Protein AF-A0A396RP72-F1 (afdb_monomer)

Radius of gyration: 29.41 Å; Cα contacts (8 Å, |Δi|>4): 63; chains: 1; bounding box: 32×54×103 Å

Foldseek 3Di:
DDDDDDDDDDDPPPPPPPPDPPPPPPDQDDQVPLCDPVDVLNVVLVVQLVVLVVQLVVQCVVDPDPVSNVVSVVVSVVSNVVSVVVSQVVVVVSQWHDDPNGIDGNPD

Organism: NCBI:txid2305907

Mean predicted aligned error: 11.43 Å

Solvent-accessible surface area (backbone atoms only — not comparable to full-atom values): 6694 Å² total; per-residue (Å²): 137,84,81,88,79,90,81,80,85,80,82,81,79,78,78,76,79,77,75,68,85,88,75,74,80,84,64,68,77,62,76,75,44,64,85,27,85,87,27,62,60,40,47,48,39,55,47,52,54,49,48,43,52,51,46,36,54,52,44,54,72,67,38,89,50,70,65,48,39,49,48,37,56,50,49,39,54,48,54,52,48,51,44,51,50,52,42,31,49,61,36,42,79,61,46,26,46,60,55,96,95,41,74,41,56,67,93,113

Secondary structure (DSSP, 8-state):
-----------------------SSSSPPPGGGTTSTT-HHHHHHHHHHHHHHHHHHHHHHH--SHHHHHHHHHHHHHHHHHHHHHHHHHHHTTTEEEETTEEEETT-

pLDDT: mean 83.57, std 20.48, range [36.34, 98.81]

Nearest PDB structures (foldseek):
  5izs-assembly1_A  TM=9.384E-01  e=2.979E+00  synthetic construct
  5izs-assembly1_B  TM=9.294E-01  e=3.812E+00  synthetic construct
  5izs-assembly2_D  TM=9.467E-01  e=5.519E+00  synthetic construct
  4ogp-assembly2_B  TM=6.086E-01  e=2.979E+00  Saccharomyces cerevisiae S288C
  6kon-assembly1_D  TM=6.536E-01  e=3.169E+00  Mycobacterium tuberculosis H37Rv

Sequence (108 aa):
MSKTMTAAAALAAAIACSAGPALAHDAPPPRSWVYSEENSHYRDLMTDLSEARRELRNDLRGADDAADAENARREYRREVADAHDDFAQEMAEKGFIVRRGRAYLDGE

Structure (mmCIF, N/CA/C/O backbone):
data_AF-A0A396RP72-F1
#
_entry.id   AF-A0A396RP72-F1
#
loop_
_atom_site.group_PDB
_atom_site.id
_atom_site.type_symbol
_atom_site.label_atom_id
_atom_site.label_alt_id
_atom_site.label_comp_id
_atom_site.label_asym_id
_atom_site.label_entity_id
_atom_site.label_seq_id
_atom_site.pdbx_PDB_ins_code
_atom_site.Cartn_x
_atom_site.Cartn_y
_atom_site.Cartn_z
_atom_site.o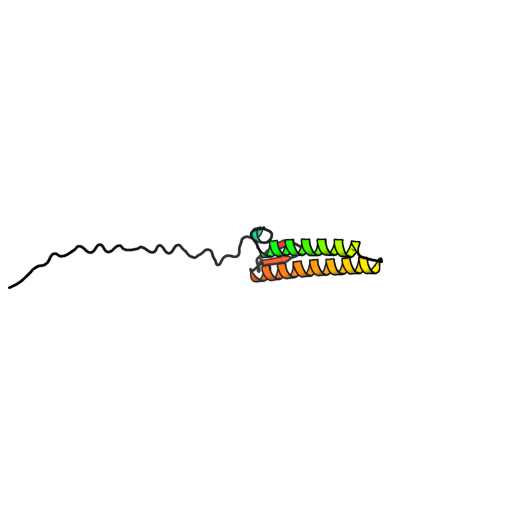ccupancy
_atom_site.B_iso_or_equiv
_atom_site.auth_seq_id
_atom_site.auth_comp_id
_atom_site.auth_asym_id
_atom_site.auth_atom_id
_atom_site.pdbx_PDB_model_num
ATOM 1 N N . MET A 1 1 ? -7.445 40.436 80.086 1.00 40.00 1 MET A N 1
ATOM 2 C CA . MET A 1 1 ? -7.646 39.354 79.093 1.00 40.00 1 MET A CA 1
ATOM 3 C C . MET A 1 1 ? -8.487 39.909 77.949 1.00 40.00 1 MET A C 1
ATOM 5 O O . MET A 1 1 ? -9.567 40.399 78.226 1.00 40.00 1 MET A O 1
ATOM 9 N N . SER A 1 2 ? -7.893 40.187 76.782 1.00 38.88 2 SER A N 1
ATOM 10 C CA . SER A 1 2 ? -7.730 39.306 75.589 1.00 38.88 2 SER A CA 1
ATOM 11 C C . SER A 1 2 ? -8.884 39.518 74.593 1.00 38.88 2 SER A C 1
ATOM 13 O O . SER A 1 2 ? -10.018 39.207 74.916 1.00 38.88 2 SER A O 1
ATOM 15 N N . LYS A 1 3 ? -8.680 40.311 73.527 1.00 38.16 3 LYS A N 1
ATOM 16 C CA . LYS A 1 3 ? -8.203 39.948 72.165 1.00 38.16 3 LYS A CA 1
ATOM 17 C C . LYS A 1 3 ? -9.261 39.219 71.315 1.00 38.16 3 LYS A C 1
ATOM 19 O O . LYS A 1 3 ? -9.546 38.062 71.570 1.00 38.16 3 LYS A O 1
ATOM 24 N N . THR A 1 4 ? -9.771 39.952 70.311 1.00 46.25 4 THR A N 1
ATOM 25 C CA . THR A 1 4 ? -10.019 39.564 68.901 1.00 46.25 4 THR A CA 1
ATOM 26 C C . THR A 1 4 ? -10.466 38.129 68.595 1.00 46.25 4 THR A C 1
ATOM 28 O O . THR A 1 4 ? -9.734 37.199 68.901 1.00 46.25 4 THR A O 1
ATOM 31 N N . MET A 1 5 ? -11.494 37.960 67.757 1.00 36.34 5 MET A N 1
ATOM 32 C CA . MET A 1 5 ? -11.282 37.608 66.340 1.00 36.34 5 MET A CA 1
ATOM 33 C C . MET A 1 5 ? -12.598 37.378 65.587 1.00 36.34 5 MET A C 1
ATOM 35 O O . MET A 1 5 ? -13.447 36.582 65.974 1.00 36.34 5 MET A O 1
ATOM 39 N N . THR A 1 6 ? -12.698 38.078 64.463 1.00 46.03 6 THR A N 1
ATOM 40 C CA . THR A 1 6 ? -13.492 37.770 63.276 1.00 46.03 6 THR A CA 1
ATOM 41 C C . THR A 1 6 ? -13.318 36.301 62.879 1.00 46.03 6 THR A C 1
ATOM 43 O O . THR A 1 6 ? -12.186 35.854 62.706 1.00 46.03 6 THR A O 1
ATOM 46 N N . ALA A 1 7 ? -14.409 35.561 62.681 1.00 41.50 7 ALA A N 1
ATOM 47 C CA . ALA A 1 7 ? -14.367 34.254 62.030 1.00 41.50 7 ALA A CA 1
ATOM 48 C C . ALA A 1 7 ? -14.923 34.395 60.608 1.00 41.50 7 ALA A C 1
ATOM 50 O O . ALA A 1 7 ? -16.107 34.661 60.407 1.00 41.50 7 ALA A O 1
ATOM 51 N N . ALA A 1 8 ? -14.022 34.277 59.634 1.00 42.78 8 ALA A N 1
ATOM 52 C CA . ALA A 1 8 ? -14.324 34.232 58.214 1.00 42.78 8 ALA A CA 1
ATOM 53 C C . ALA A 1 8 ? -15.113 32.957 57.877 1.00 42.78 8 ALA A C 1
ATOM 55 O O . ALA A 1 8 ? -14.733 31.858 58.281 1.00 42.78 8 ALA A O 1
ATOM 56 N N . ALA A 1 9 ? -16.195 33.102 57.113 1.00 43.31 9 ALA A N 1
ATOM 57 C CA . ALA A 1 9 ? -16.898 31.977 56.517 1.00 43.31 9 ALA A CA 1
ATOM 58 C C . ALA A 1 9 ? -16.042 31.405 55.374 1.00 43.31 9 ALA A C 1
ATOM 60 O O . ALA A 1 9 ? -15.844 32.058 54.350 1.00 43.31 9 ALA A O 1
ATOM 61 N N . ALA A 1 10 ? -15.512 30.197 55.559 1.00 46.75 10 ALA A N 1
ATOM 62 C CA . ALA A 1 10 ? -14.850 29.450 54.498 1.00 46.75 10 ALA A CA 1
ATOM 63 C C . ALA A 1 10 ? -15.914 28.864 53.557 1.00 46.75 10 ALA A C 1
ATOM 65 O O . ALA A 1 10 ? -16.644 27.944 53.924 1.00 46.75 10 ALA A O 1
ATOM 66 N N . LEU A 1 11 ? -16.009 29.403 52.342 1.00 45.47 11 LEU A N 1
ATOM 67 C CA . LEU A 1 11 ? -16.791 28.812 51.262 1.00 45.47 11 LEU A CA 1
ATOM 68 C C . LEU A 1 11 ? -15.991 27.633 50.688 1.00 45.47 11 LEU A C 1
ATOM 70 O O . LEU A 1 11 ? -15.082 27.820 49.881 1.00 45.47 11 LEU A O 1
ATOM 74 N N . ALA A 1 12 ? -16.297 26.415 51.130 1.00 51.34 12 ALA A N 1
ATOM 75 C CA . ALA A 1 12 ? -15.787 25.207 50.495 1.00 51.34 12 ALA A CA 1
ATOM 76 C C . ALA A 1 12 ? -16.517 25.013 49.156 1.00 51.34 12 ALA A C 1
ATOM 78 O O . ALA A 1 12 ? -17.651 24.538 49.114 1.00 51.34 12 ALA A O 1
ATOM 79 N N . ALA A 1 13 ? -15.880 25.415 48.056 1.00 54.84 13 ALA A N 1
ATOM 80 C CA . ALA A 1 13 ? -16.329 25.056 46.719 1.00 54.84 13 ALA A CA 1
ATOM 81 C C . ALA A 1 13 ? -16.046 23.563 46.498 1.00 54.84 13 ALA A C 1
ATOM 83 O O . ALA A 1 13 ? -14.911 23.160 46.247 1.00 54.84 13 ALA A O 1
ATOM 84 N N . ALA A 1 14 ? -17.081 22.734 46.623 1.00 54.66 14 ALA A N 1
ATOM 85 C CA . ALA A 1 14 ? -17.039 21.357 46.160 1.00 54.66 14 ALA A CA 1
ATOM 86 C C . ALA A 1 14 ? -16.933 21.373 44.628 1.00 54.66 14 ALA A C 1
ATOM 88 O O . ALA A 1 14 ? -17.927 21.556 43.926 1.00 54.66 14 ALA A O 1
ATOM 89 N N . ILE A 1 15 ? -15.718 21.214 44.103 1.00 58.94 15 ILE A N 1
ATOM 90 C CA . ILE A 1 15 ? -15.514 20.880 42.694 1.00 58.94 15 ILE A CA 1
ATOM 91 C C . ILE A 1 15 ? -15.998 19.441 42.539 1.00 58.94 15 ILE A C 1
ATOM 93 O O . ILE A 1 15 ? -15.289 18.486 42.855 1.00 58.94 15 ILE A O 1
ATOM 97 N N . ALA A 1 16 ? -17.242 19.284 42.099 1.00 54.66 16 ALA A N 1
ATOM 98 C CA . ALA A 1 16 ? -17.710 18.020 41.572 1.00 54.66 16 ALA A CA 1
ATOM 99 C C . ALA A 1 16 ? -16.935 17.761 40.275 1.00 54.66 16 ALA A C 1
ATOM 101 O O . ALA A 1 16 ? -17.274 18.292 39.219 1.00 54.66 16 ALA A O 1
ATOM 102 N N . CYS A 1 17 ? -15.865 16.968 40.355 1.00 54.16 17 CYS A N 1
ATOM 103 C CA . CYS A 1 17 ? -15.308 16.312 39.183 1.00 54.16 17 CYS A CA 1
ATOM 104 C C . CYS A 1 17 ? -16.393 15.385 38.630 1.00 54.16 17 CYS A C 1
ATOM 106 O O . CYS A 1 17 ? -16.527 14.245 39.070 1.00 54.16 17 CYS A O 1
ATOM 108 N N . SER A 1 18 ? -17.185 15.860 37.671 1.00 56.59 18 SER A N 1
ATOM 109 C CA . SER A 1 18 ? -17.925 14.965 36.792 1.00 56.59 18 SER A CA 1
ATOM 110 C C . SER A 1 18 ? -16.900 14.277 35.895 1.00 56.59 18 SER A C 1
ATOM 112 O O . SER A 1 18 ? -16.596 14.749 34.801 1.00 56.59 18 SER A O 1
ATOM 114 N N . ALA A 1 19 ? -16.325 13.181 36.390 1.00 59.62 19 ALA A N 1
ATOM 115 C CA . ALA A 1 19 ? -15.725 12.172 35.539 1.00 59.62 19 ALA A CA 1
ATOM 116 C C . ALA A 1 19 ? -16.848 11.659 34.628 1.00 59.62 19 ALA A C 1
ATOM 118 O O . ALA A 1 19 ? -17.696 10.871 35.048 1.00 59.62 19 ALA A O 1
ATOM 119 N N . GLY A 1 20 ? -16.917 12.194 33.408 1.00 57.28 20 GLY A N 1
ATOM 120 C CA . GLY A 1 20 ? -17.756 11.617 32.367 1.00 57.28 20 GLY A CA 1
ATOM 121 C C . GLY A 1 20 ? -17.360 10.151 32.168 1.00 57.28 20 GLY A C 1
ATOM 122 O O . GLY A 1 20 ? -16.190 9.811 32.373 1.00 57.28 20 GLY A O 1
ATOM 123 N N . PRO A 1 21 ? -18.300 9.261 31.816 1.00 51.34 21 PRO A N 1
ATOM 124 C CA . PRO A 1 21 ? -17.977 7.857 31.627 1.00 51.34 21 PRO A CA 1
ATOM 125 C C . PRO A 1 21 ? -16.935 7.715 30.511 1.00 51.34 21 PRO A C 1
ATOM 127 O O . PRO A 1 21 ? -17.218 7.962 29.342 1.00 51.34 21 PRO A O 1
ATOM 130 N N . ALA A 1 22 ? -15.730 7.285 30.881 1.00 53.56 22 ALA A N 1
ATOM 131 C CA . ALA A 1 22 ? -14.670 6.865 29.970 1.00 53.56 22 ALA A CA 1
ATOM 132 C C . ALA A 1 22 ? -14.983 5.471 29.383 1.00 53.56 22 ALA A C 1
ATOM 134 O O . ALA A 1 22 ? -14.182 4.553 29.496 1.00 53.56 22 ALA A O 1
ATOM 135 N N . LEU A 1 23 ? -16.182 5.287 28.817 1.00 52.22 23 LEU A N 1
ATOM 136 C CA . LEU A 1 23 ? -16.704 3.981 28.377 1.00 52.22 23 LEU A CA 1
ATOM 137 C C . LEU A 1 23 ? -16.783 3.814 26.851 1.00 52.22 23 LEU A C 1
ATOM 139 O O . LEU A 1 23 ? -17.436 2.894 26.373 1.00 52.22 23 LEU A O 1
ATOM 143 N N . ALA A 1 24 ? -16.131 4.676 26.070 1.00 50.81 24 ALA A N 1
ATOM 144 C CA . ALA A 1 24 ? -16.191 4.600 24.606 1.00 50.81 24 ALA A CA 1
ATOM 145 C C . ALA A 1 24 ? -14.933 4.010 23.939 1.00 50.81 24 ALA A C 1
ATOM 147 O O . ALA A 1 24 ? -14.920 3.894 22.719 1.00 50.81 24 ALA A O 1
ATOM 148 N N . HIS A 1 25 ? -13.887 3.646 24.692 1.00 54.00 25 HIS A N 1
ATOM 149 C CA . HIS A 1 25 ? -12.607 3.234 24.095 1.00 54.00 25 HIS A CA 1
ATOM 150 C C . HIS A 1 25 ? -12.440 1.725 23.845 1.00 54.00 25 HIS A C 1
ATOM 152 O O . HIS A 1 25 ? -11.515 1.362 23.126 1.00 54.00 25 HIS A O 1
ATOM 158 N N . ASP A 1 26 ? -13.323 0.871 24.374 1.00 63.25 26 ASP A N 1
ATOM 159 C CA . ASP A 1 26 ? -13.167 -0.594 24.285 1.00 63.25 26 ASP A CA 1
ATOM 160 C C . ASP A 1 26 ? -13.937 -1.242 23.124 1.00 63.25 26 ASP A C 1
ATOM 162 O O . ASP A 1 26 ? -13.709 -2.407 22.801 1.00 63.25 26 ASP A O 1
ATOM 166 N N . ALA A 1 27 ? -14.863 -0.518 22.487 1.00 69.12 27 ALA A N 1
ATOM 167 C CA . ALA A 1 27 ? -15.586 -1.052 21.340 1.00 69.12 27 ALA A CA 1
ATOM 168 C C . ALA A 1 27 ? 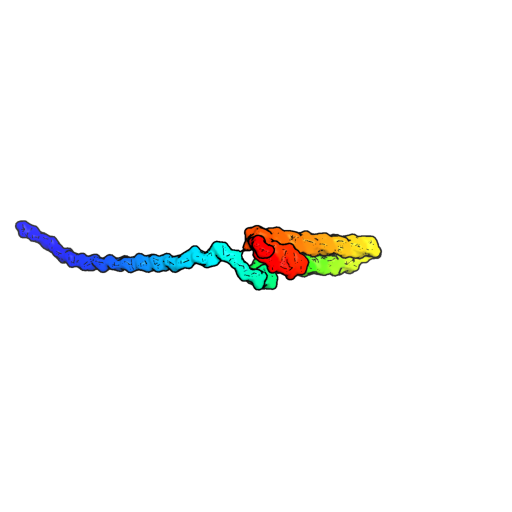-14.755 -0.851 20.061 1.00 69.12 27 ALA A C 1
ATOM 170 O O . ALA A 1 27 ? -14.330 0.280 19.800 1.00 69.12 27 ALA A O 1
ATOM 171 N N . PRO A 1 28 ? -14.544 -1.898 19.238 1.00 76.00 28 PRO A N 1
ATOM 172 C CA . PRO A 1 28 ? -13.934 -1.715 17.930 1.00 76.00 28 PRO A CA 1
ATOM 173 C C . PRO A 1 28 ? -14.769 -0.723 17.101 1.00 76.00 28 PRO A C 1
ATOM 175 O O . PRO A 1 28 ? -15.995 -0.656 17.261 1.00 76.00 28 PRO A O 1
ATOM 178 N N . PRO A 1 29 ? -14.130 0.072 16.223 1.00 86.69 29 PRO A N 1
ATOM 179 C CA . PRO A 1 29 ? -14.840 1.031 15.383 1.00 86.69 29 PRO A CA 1
ATOM 180 C C . PRO A 1 29 ? -15.894 0.332 14.501 1.00 86.69 29 PRO A C 1
ATOM 182 O O . PRO A 1 29 ? -15.865 -0.885 14.311 1.00 86.69 29 PRO A O 1
ATOM 185 N N . PRO A 1 30 ? -16.866 1.061 13.929 1.00 90.19 30 PRO A N 1
ATOM 186 C CA . PRO A 1 30 ? -17.837 0.443 13.030 1.00 90.19 30 PRO A CA 1
ATOM 187 C C . PRO A 1 30 ? -17.144 -0.108 11.774 1.00 90.19 30 PRO A C 1
ATOM 189 O O . PRO A 1 30 ? -16.199 0.487 11.269 1.00 90.19 30 PRO A O 1
ATOM 192 N N . ARG A 1 31 ? -17.660 -1.194 11.181 1.00 90.75 31 ARG A N 1
ATOM 193 C CA . ARG A 1 31 ? -17.095 -1.796 9.947 1.00 90.75 31 ARG A CA 1
ATOM 194 C C . ARG A 1 31 ? -16.952 -0.807 8.781 1.00 90.75 31 ARG A C 1
ATOM 196 O O . ARG A 1 31 ? -16.078 -0.982 7.938 1.00 90.75 31 ARG A O 1
ATOM 203 N N . SER A 1 32 ? -17.790 0.232 8.730 1.00 91.94 32 SER A N 1
ATOM 204 C CA . SER A 1 32 ? -17.709 1.307 7.732 1.00 91.94 32 SER A CA 1
ATOM 205 C C . SER A 1 32 ? -16.439 2.156 7.841 1.00 91.94 32 SER A C 1
ATOM 207 O O . SER A 1 32 ? -16.066 2.791 6.862 1.00 91.94 32 SER A O 1
ATOM 209 N N . TRP A 1 33 ? -15.778 2.165 9.001 1.00 95.06 33 TRP A N 1
ATOM 210 C CA . TRP A 1 33 ? -14.525 2.885 9.230 1.00 95.06 33 TRP A CA 1
ATOM 211 C C . TRP A 1 33 ? -13.331 2.232 8.522 1.00 95.06 33 TRP A C 1
ATOM 213 O O . TRP A 1 33 ? -12.407 2.926 8.121 1.00 95.06 33 TRP A O 1
ATOM 223 N N . VAL A 1 34 ? -13.358 0.910 8.303 1.00 95.94 34 VAL A N 1
ATOM 224 C CA . VAL A 1 34 ? -12.204 0.171 7.758 1.00 95.94 34 VAL A CA 1
AT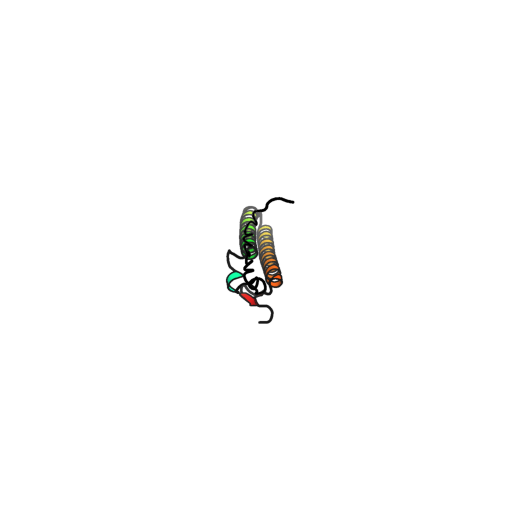OM 225 C C . VAL A 1 34 ? -11.734 0.740 6.416 1.00 95.94 34 VAL A C 1
ATOM 227 O O . VAL A 1 34 ? -10.537 0.915 6.228 1.00 95.94 34 VAL A O 1
A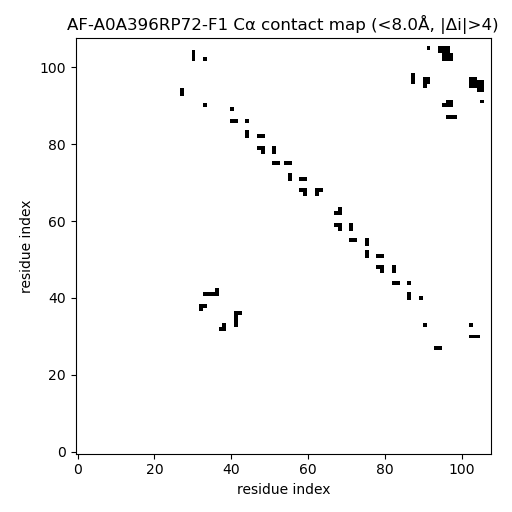TOM 230 N N . TYR A 1 35 ? -12.661 1.088 5.522 1.00 95.88 35 TYR A N 1
ATOM 231 C CA . TYR A 1 35 ? -12.365 1.665 4.203 1.00 95.88 35 TYR A CA 1
ATOM 232 C C . TYR A 1 35 ? -12.753 3.151 4.116 1.00 95.88 35 TYR A C 1
ATOM 234 O O . TYR A 1 35 ? -13.273 3.598 3.091 1.00 95.88 35 TYR A O 1
ATOM 242 N N . SER A 1 36 ? -12.578 3.908 5.204 1.00 96.75 36 SER A N 1
ATOM 243 C CA . SER A 1 36 ? -12.840 5.351 5.238 1.00 96.75 36 SER A CA 1
ATOM 244 C C . SER A 1 36 ? -11.551 6.162 5.383 1.00 96.75 36 SER A C 1
ATOM 246 O O . SER A 1 36 ? -10.554 5.691 5.923 1.00 96.75 36 SER A O 1
ATOM 248 N N . GLU A 1 37 ? -11.587 7.424 4.950 1.00 96.50 37 GLU A N 1
ATOM 249 C CA . GLU A 1 37 ? -10.470 8.379 5.083 1.00 96.50 37 GLU A CA 1
ATOM 250 C C . GLU A 1 37 ? -10.083 8.672 6.549 1.00 96.50 37 GLU A C 1
ATOM 252 O O . GLU A 1 37 ? -8.994 9.173 6.836 1.00 96.50 37 GLU A O 1
ATOM 257 N N . GLU A 1 38 ? -10.961 8.356 7.504 1.00 96.50 38 GLU A N 1
ATOM 258 C CA . GLU A 1 38 ? -10.690 8.499 8.939 1.00 96.50 38 GLU A CA 1
ATOM 259 C C . GLU A 1 38 ? -9.740 7.408 9.456 1.00 96.50 38 GLU A C 1
ATOM 261 O O . GLU A 1 38 ? -9.075 7.603 10.475 1.00 96.50 38 GLU A O 1
ATOM 266 N N . ASN A 1 39 ? -9.645 6.271 8.762 1.00 96.88 39 ASN A N 1
ATOM 267 C CA . ASN A 1 39 ? -8.669 5.230 9.045 1.00 96.88 39 ASN A CA 1
ATOM 268 C C . ASN A 1 39 ? -7.333 5.581 8.374 1.00 96.88 39 ASN A C 1
ATOM 270 O O . ASN A 1 39 ? -7.204 5.511 7.153 1.00 96.88 39 ASN A O 1
ATOM 274 N N . SER A 1 40 ? -6.319 5.946 9.164 1.00 97.94 40 SER A N 1
ATOM 275 C CA . SER A 1 40 ? -4.988 6.274 8.630 1.00 97.94 40 SER A CA 1
ATOM 276 C C . SER A 1 40 ? -4.390 5.138 7.808 1.00 97.94 40 SER A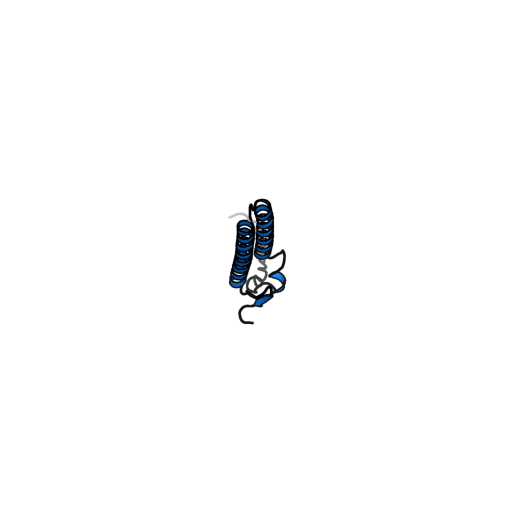 C 1
ATOM 278 O O . SER A 1 40 ? -3.892 5.404 6.727 1.00 97.94 40 SER A O 1
ATOM 280 N N . HIS A 1 41 ? -4.553 3.885 8.235 1.00 97.88 41 HIS A N 1
ATOM 281 C CA . HIS A 1 41 ? -4.017 2.730 7.510 1.00 97.88 41 HIS A CA 1
ATOM 282 C C . HIS A 1 41 ? -4.684 2.540 6.140 1.00 97.88 41 HIS A C 1
ATOM 284 O O . HIS A 1 41 ? -4.062 2.055 5.202 1.00 97.88 41 HIS A O 1
ATOM 290 N N . TYR A 1 42 ? -5.951 2.948 5.994 1.00 98.19 42 TYR A N 1
ATOM 291 C CA . TYR A 1 42 ? -6.602 2.961 4.684 1.00 98.19 42 TYR A CA 1
A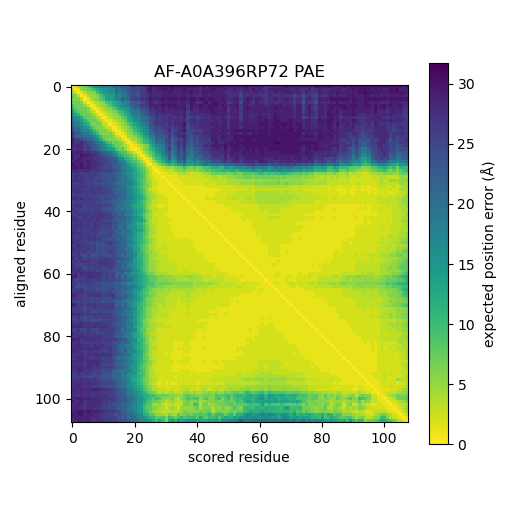TOM 292 C C . TYR A 1 42 ? -6.046 4.077 3.793 1.00 98.19 42 TYR A C 1
ATOM 294 O O . TYR A 1 42 ? -5.848 3.866 2.599 1.00 98.19 42 TYR A O 1
ATOM 302 N N . ARG A 1 43 ? -5.743 5.251 4.361 1.00 98.25 43 ARG A N 1
ATOM 303 C CA . ARG A 1 43 ? -5.055 6.323 3.623 1.00 98.25 43 ARG A CA 1
ATOM 304 C C . ARG A 1 43 ? -3.648 5.912 3.191 1.00 98.25 43 ARG A C 1
ATOM 306 O O . ARG A 1 43 ? -3.251 6.248 2.076 1.00 98.25 43 ARG A O 1
ATOM 313 N N . ASP A 1 44 ? -2.940 5.169 4.033 1.00 98.44 44 ASP A N 1
ATOM 314 C CA . ASP A 1 44 ? -1.618 4.622 3.722 1.00 98.44 44 ASP A CA 1
ATOM 315 C C . ASP A 1 44 ? -1.729 3.618 2.563 1.00 98.44 44 ASP A C 1
ATOM 317 O O . ASP A 1 44 ? -1.130 3.850 1.517 1.00 98.44 44 ASP A O 1
ATOM 321 N N . LEU A 1 45 ? -2.656 2.647 2.635 1.00 97.81 45 LEU A N 1
ATOM 322 C CA . LEU A 1 45 ? -2.966 1.743 1.515 1.00 97.81 45 LEU A CA 1
ATOM 323 C C . LEU A 1 45 ? -3.239 2.505 0.206 1.00 97.81 45 LEU A C 1
ATOM 325 O O . LEU A 1 45 ? -2.730 2.151 -0.857 1.00 97.81 45 LEU A O 1
ATOM 329 N N . MET A 1 46 ? -4.064 3.554 0.248 1.00 98.44 46 MET A N 1
ATOM 330 C CA . MET A 1 46 ? -4.374 4.347 -0.947 1.00 98.44 46 MET A CA 1
ATOM 331 C C . MET A 1 46 ? -3.153 5.101 -1.489 1.00 98.44 46 MET A C 1
ATOM 333 O O . MET A 1 46 ? -3.041 5.285 -2.708 1.00 98.44 46 MET A O 1
ATOM 337 N N . THR A 1 47 ? -2.248 5.520 -0.605 1.00 98.62 47 THR A N 1
ATOM 338 C CA . THR A 1 47 ? -0.977 6.154 -0.964 1.00 98.62 47 THR A CA 1
ATOM 339 C C . THR A 1 47 ? -0.070 5.143 -1.654 1.00 98.62 47 THR A C 1
ATOM 341 O O . THR A 1 47 ? 0.320 5.386 -2.797 1.00 98.62 47 THR A O 1
ATOM 344 N N . ASP A 1 48 ? 0.140 3.974 -1.057 1.00 98.50 48 ASP A N 1
ATOM 345 C CA . ASP A 1 48 ? 1.005 2.918 -1.592 1.00 98.50 48 ASP A CA 1
ATOM 346 C C . ASP A 1 48 ? 0.519 2.432 -2.964 1.00 98.50 48 ASP A C 1
ATOM 348 O O . ASP A 1 48 ? 1.284 2.346 -3.926 1.00 98.50 48 ASP A O 1
ATOM 352 N N . LEU A 1 49 ? -0.794 2.228 -3.129 1.00 98.56 49 LEU A N 1
ATOM 353 C CA . LEU A 1 49 ? -1.382 1.864 -4.424 1.00 98.56 49 LEU A CA 1
ATOM 354 C C . LEU A 1 49 ? -1.182 2.949 -5.495 1.00 98.56 49 LEU A C 1
ATOM 356 O O . LEU A 1 49 ? -1.064 2.645 -6.692 1.00 98.56 49 LEU A O 1
ATOM 360 N N . SER A 1 50 ? -1.189 4.221 -5.092 1.00 98.50 50 SER A N 1
ATOM 361 C CA . SER A 1 50 ? -0.920 5.349 -5.983 1.00 98.50 50 SER A CA 1
ATOM 362 C C . SER A 1 50 ? 0.563 5.419 -6.362 1.00 98.50 50 SER A C 1
ATOM 364 O O . SER A 1 50 ? 0.878 5.663 -7.534 1.00 98.50 50 SER A O 1
ATOM 366 N N . GLU A 1 51 ? 1.469 5.169 -5.416 1.00 98.69 51 GLU A N 1
ATOM 367 C CA . GLU A 1 51 ? 2.915 5.141 -5.643 1.00 98.69 51 GLU A CA 1
ATOM 368 C C . GLU A 1 51 ? 3.330 3.971 -6.536 1.00 98.69 51 GLU A C 1
ATOM 370 O O . GLU A 1 51 ? 3.910 4.221 -7.595 1.00 98.69 51 GLU A O 1
ATOM 375 N N . ALA A 1 52 ? 2.885 2.748 -6.241 1.00 98.62 52 ALA A N 1
ATOM 376 C CA . ALA A 1 52 ? 3.124 1.570 -7.078 1.00 98.62 52 ALA A CA 1
ATOM 377 C C . ALA A 1 52 ? 2.638 1.795 -8.524 1.00 98.62 52 ALA A C 1
ATOM 379 O O . ALA A 1 52 ? 3.302 1.469 -9.511 1.00 98.62 52 ALA A O 1
ATOM 380 N N . ARG A 1 53 ? 1.477 2.448 -8.706 1.00 98.81 53 ARG A N 1
ATOM 381 C CA . ARG A 1 53 ? 0.974 2.805 -10.047 1.00 98.81 53 ARG A CA 1
ATOM 382 C C . ARG A 1 53 ? 1.850 3.851 -10.738 1.00 98.81 53 ARG A C 1
ATOM 384 O O . ARG A 1 53 ? 2.006 3.823 -11.964 1.00 98.81 53 ARG A O 1
ATOM 391 N N . ARG A 1 54 ? 2.349 4.831 -9.985 1.00 98.69 54 ARG A N 1
ATOM 392 C CA . ARG A 1 54 ? 3.243 5.877 -10.494 1.00 98.69 54 ARG A CA 1
ATOM 393 C C . ARG A 1 54 ? 4.562 5.266 -10.961 1.00 98.69 54 ARG A C 1
ATOM 395 O O . ARG A 1 54 ? 5.038 5.655 -12.027 1.00 98.69 54 ARG A O 1
ATOM 402 N N . GLU A 1 55 ? 5.103 4.331 -10.193 1.00 98.69 55 GLU A N 1
ATOM 403 C CA . GLU A 1 55 ? 6.359 3.631 -10.459 1.00 98.69 55 GLU A CA 1
ATOM 404 C C . GLU A 1 55 ? 6.228 2.704 -11.655 1.00 98.69 55 GLU A C 1
ATOM 406 O O . GLU A 1 55 ? 6.940 2.916 -12.633 1.00 98.69 55 GLU A O 1
ATOM 411 N N . LEU A 1 56 ? 5.181 1.874 -11.710 1.00 98.69 56 LEU A N 1
ATOM 412 C CA . LEU A 1 56 ? 4.871 1.077 -12.899 1.00 98.69 56 LEU A CA 1
ATOM 413 C C . LEU A 1 56 ? 4.848 1.925 -14.179 1.00 98.69 56 LEU A C 1
ATOM 415 O O . LEU A 1 56 ? 5.376 1.527 -15.214 1.00 98.69 56 LEU A O 1
ATOM 419 N N . ARG A 1 57 ? 4.216 3.105 -14.145 1.00 98.69 57 ARG A N 1
ATOM 420 C CA . ARG A 1 57 ? 4.172 3.994 -15.316 1.00 98.69 57 ARG A CA 1
ATOM 421 C C . ARG A 1 57 ? 5.564 4.501 -15.698 1.00 98.69 57 ARG A C 1
ATOM 423 O O . ARG A 1 57 ? 5.840 4.652 -16.888 1.00 98.69 57 ARG A O 1
ATOM 430 N N . ASN A 1 58 ? 6.398 4.830 -14.716 1.00 98.50 58 ASN A N 1
ATOM 431 C CA . ASN A 1 58 ? 7.756 5.299 -14.961 1.00 98.50 58 ASN A CA 1
ATOM 432 C C . ASN A 1 58 ? 8.627 4.175 -15.533 1.00 98.50 58 ASN A C 1
ATOM 434 O O . ASN A 1 58 ? 9.296 4.411 -16.538 1.00 98.50 58 ASN A O 1
ATOM 438 N N . ASP A 1 59 ? 8.538 2.975 -14.969 1.00 98.56 59 ASP A N 1
ATOM 439 C CA . ASP A 1 59 ? 9.304 1.804 -15.393 1.00 98.56 59 ASP A CA 1
ATOM 440 C C . ASP A 1 59 ? 8.894 1.348 -16.789 1.00 98.56 59 ASP A C 1
ATOM 442 O O . ASP A 1 59 ? 9.740 1.150 -17.652 1.00 98.56 59 ASP A O 1
ATOM 446 N N . LEU A 1 60 ? 7.591 1.300 -17.082 1.00 98.69 60 LEU A N 1
ATOM 447 C CA . LEU A 1 60 ? 7.103 0.977 -18.426 1.00 98.69 60 LEU A CA 1
ATOM 448 C C . LEU A 1 60 ? 7.521 2.005 -19.481 1.00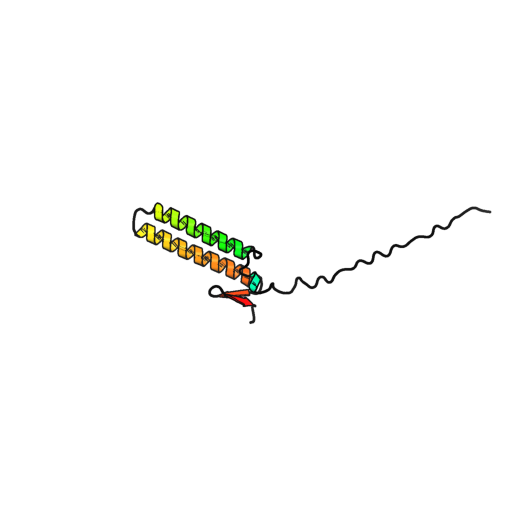 98.69 60 LEU A C 1
ATOM 450 O O . LEU A 1 60 ? 7.631 1.660 -20.653 1.00 98.69 60 LEU A O 1
ATOM 454 N N . ARG A 1 61 ? 7.726 3.270 -19.096 1.00 98.44 61 ARG A N 1
ATOM 455 C CA . ARG A 1 61 ? 8.251 4.297 -20.006 1.00 98.44 61 ARG A CA 1
ATOM 456 C C . ARG A 1 61 ? 9.754 4.124 -20.253 1.00 98.44 61 ARG A C 1
ATOM 458 O O . ARG A 1 61 ? 10.227 4.566 -21.294 1.00 98.44 61 ARG A O 1
ATOM 465 N N . GLY A 1 62 ? 10.479 3.558 -19.289 1.00 97.88 62 GLY A N 1
ATOM 466 C CA . GLY A 1 62 ? 11.917 3.301 -19.364 1.00 97.88 62 GLY A CA 1
ATOM 467 C C . GLY A 1 62 ? 12.295 1.891 -19.825 1.00 97.88 62 GLY A C 1
ATOM 468 O O . GLY A 1 62 ? 13.481 1.628 -19.944 1.00 97.88 62 GLY A O 1
ATOM 469 N N . ALA A 1 63 ? 11.326 1.001 -20.053 1.00 98.12 63 ALA A N 1
ATOM 470 C CA . ALA A 1 63 ? 11.571 -0.377 -20.466 1.00 98.12 63 ALA A CA 1
ATOM 471 C C . ALA A 1 63 ? 12.144 -0.444 -21.890 1.00 98.12 63 ALA A C 1
ATOM 473 O O . ALA A 1 63 ? 11.550 0.116 -22.819 1.00 98.12 63 ALA A O 1
ATOM 474 N N . ASP A 1 64 ? 13.252 -1.167 -22.062 1.00 98.12 64 ASP A N 1
ATOM 475 C CA . ASP A 1 64 ? 13.915 -1.322 -23.360 1.00 98.12 64 ASP A CA 1
ATOM 476 C C . ASP A 1 64 ? 13.286 -2.457 -24.180 1.00 98.12 64 ASP A C 1
ATOM 478 O O . ASP A 1 64 ? 13.212 -2.388 -25.412 1.00 98.12 64 ASP A O 1
ATOM 482 N N . ASP A 1 65 ? 12.788 -3.495 -23.500 1.00 98.12 65 ASP A N 1
ATOM 483 C CA . ASP A 1 65 ? 12.156 -4.646 -24.133 1.00 98.12 65 ASP A CA 1
ATOM 484 C C . ASP A 1 65 ? 10.926 -5.195 -23.379 1.00 98.12 65 ASP A C 1
ATOM 486 O O . ASP A 1 65 ? 10.427 -4.653 -22.386 1.00 98.12 65 ASP A O 1
ATOM 490 N N . ALA A 1 66 ? 10.367 -6.283 -23.915 1.00 98.38 66 ALA A N 1
ATOM 491 C CA . ALA A 1 66 ? 9.194 -6.931 -23.342 1.00 98.38 66 ALA A CA 1
ATOM 492 C C . ALA A 1 66 ? 9.474 -7.584 -21.977 1.00 98.38 66 ALA A C 1
ATOM 494 O O . ALA A 1 66 ? 8.556 -7.659 -21.157 1.00 98.38 66 ALA A O 1
ATOM 495 N N . ALA A 1 67 ? 10.703 -8.047 -21.730 1.00 98.38 67 ALA A N 1
ATOM 496 C CA . ALA A 1 67 ? 11.086 -8.661 -20.466 1.00 98.38 67 ALA A CA 1
ATOM 497 C C . ALA A 1 67 ? 11.162 -7.606 -19.356 1.00 98.38 67 ALA A C 1
ATOM 499 O O . ALA A 1 67 ? 10.642 -7.845 -18.265 1.00 98.38 67 ALA A O 1
ATOM 500 N N . ASP A 1 68 ? 11.686 -6.415 -19.649 1.00 98.50 68 ASP A N 1
ATOM 501 C CA . ASP A 1 68 ? 11.667 -5.280 -18.717 1.00 98.50 68 ASP A CA 1
ATOM 502 C C . ASP A 1 68 ? 10.236 -4.864 -18.367 1.00 98.50 68 ASP A C 1
ATOM 504 O O . ASP A 1 68 ? 9.882 -4.690 -17.197 1.00 98.50 68 ASP A O 1
ATOM 508 N N . ALA A 1 69 ? 9.365 -4.771 -19.376 1.00 98.62 69 ALA A N 1
ATOM 509 C CA . ALA A 1 69 ? 7.963 -4.432 -19.161 1.00 98.62 69 ALA A CA 1
ATOM 510 C C . ALA A 1 69 ? 7.220 -5.501 -18.339 1.00 98.62 69 ALA A C 1
ATOM 512 O O . ALA A 1 69 ? 6.361 -5.174 -17.512 1.00 98.62 69 ALA A O 1
ATOM 513 N N . GLU A 1 70 ? 7.519 -6.783 -18.554 1.00 98.69 70 GLU A N 1
ATOM 514 C CA . GLU A 1 70 ? 6.981 -7.873 -17.741 1.00 98.69 70 GLU A CA 1
ATOM 515 C C . GLU A 1 70 ? 7.506 -7.809 -16.303 1.00 98.69 70 GLU A C 1
ATOM 517 O O . GLU A 1 70 ? 6.726 -7.986 -15.362 1.00 98.69 70 GLU A O 1
ATOM 522 N N . ASN A 1 71 ? 8.794 -7.505 -16.131 1.00 98.50 71 ASN A N 1
ATOM 523 C CA . ASN A 1 71 ? 9.439 -7.338 -14.838 1.00 98.50 71 ASN A CA 1
ATOM 524 C C . ASN A 1 71 ? 8.770 -6.230 -14.017 1.00 98.50 71 ASN A C 1
ATOM 526 O O . ASN A 1 71 ? 8.310 -6.500 -12.910 1.00 98.50 71 ASN A O 1
ATOM 530 N N . ALA A 1 72 ? 8.595 -5.044 -14.602 1.00 98.62 72 ALA A N 1
ATOM 531 C CA . ALA A 1 72 ? 7.906 -3.919 -13.968 1.00 98.62 72 ALA A CA 1
ATOM 532 C C . ALA A 1 72 ? 6.462 -4.272 -13.570 1.00 98.62 72 ALA A C 1
ATOM 534 O O . ALA A 1 72 ? 6.005 -3.987 -12.465 1.00 98.62 72 ALA A O 1
ATOM 535 N N . ARG A 1 73 ? 5.723 -4.969 -14.445 1.00 98.75 73 ARG A N 1
ATOM 536 C CA . ARG A 1 73 ? 4.357 -5.426 -14.127 1.00 98.75 73 ARG A CA 1
ATOM 537 C C . ARG A 1 73 ? 4.333 -6.469 -13.015 1.00 98.75 73 ARG A C 1
ATOM 539 O O . ARG A 1 73 ? 3.319 -6.573 -12.324 1.00 98.75 73 ARG A O 1
ATOM 546 N N . ARG A 1 74 ? 5.365 -7.308 -12.909 1.00 98.69 74 ARG A N 1
ATOM 547 C CA . ARG A 1 74 ? 5.484 -8.313 -11.848 1.00 98.69 74 ARG A CA 1
ATOM 548 C C . ARG A 1 74 ? 5.764 -7.644 -10.510 1.00 98.69 74 ARG A C 1
ATOM 550 O O . ARG A 1 74 ? 5.097 -8.011 -9.550 1.00 98.69 74 ARG A O 1
ATOM 557 N N . GLU A 1 75 ? 6.659 -6.662 -10.486 1.00 98.50 75 GLU A N 1
ATOM 558 C CA . GLU A 1 75 ? 6.962 -5.879 -9.286 1.00 98.50 75 GLU A CA 1
ATOM 559 C C . GLU A 1 75 ? 5.722 -5.132 -8.795 1.00 98.50 75 GLU A C 1
ATOM 561 O O . GLU A 1 75 ? 5.274 -5.366 -7.680 1.00 98.50 75 GLU A O 1
ATOM 566 N N . TYR A 1 76 ? 5.028 -4.418 -9.686 1.00 98.62 76 TYR A N 1
ATOM 567 C CA . TYR A 1 76 ? 3.763 -3.756 -9.356 1.00 98.62 76 TYR A CA 1
ATOM 568 C C . TYR A 1 76 ? 2.723 -4.694 -8.718 1.00 98.62 76 TYR A C 1
ATOM 570 O O . TYR A 1 76 ? 2.026 -4.328 -7.776 1.00 98.62 76 TYR A O 1
ATOM 578 N N . ARG A 1 77 ? 2.574 -5.924 -9.236 1.00 98.69 77 ARG A N 1
ATOM 579 C CA . ARG A 1 77 ? 1.630 -6.897 -8.653 1.00 98.69 77 ARG A C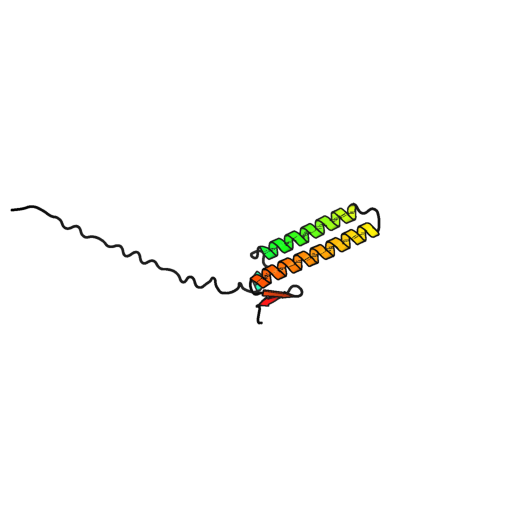A 1
ATOM 580 C C . ARG A 1 77 ? 2.050 -7.340 -7.257 1.00 98.69 77 ARG A C 1
ATOM 582 O O . ARG A 1 77 ? 1.172 -7.646 -6.457 1.00 98.69 77 ARG A O 1
ATOM 589 N N . ARG A 1 78 ? 3.357 -7.427 -7.009 1.00 98.38 78 ARG A N 1
ATOM 590 C CA . ARG A 1 78 ? 3.913 -7.760 -5.703 1.00 98.38 78 ARG A CA 1
ATOM 591 C C . ARG A 1 78 ? 3.650 -6.631 -4.715 1.00 98.38 78 ARG A C 1
ATOM 593 O O . ARG A 1 78 ? 3.028 -6.891 -3.702 1.00 98.38 78 ARG A O 1
ATOM 600 N N . GLU A 1 79 ? 3.992 -5.398 -5.069 1.00 98.19 79 GLU A N 1
ATOM 601 C CA . GLU A 1 79 ? 3.766 -4.214 -4.227 1.00 98.19 79 GLU A CA 1
ATOM 602 C C . GLU A 1 79 ? 2.288 -4.029 -3.869 1.00 98.19 79 GLU A C 1
ATOM 604 O O . GLU A 1 79 ? 1.947 -3.753 -2.726 1.00 98.19 79 GLU A O 1
ATOM 609 N N . VAL A 1 80 ? 1.380 -4.242 -4.829 1.00 98.44 80 VAL A N 1
ATOM 610 C CA . VAL A 1 80 ? -0.068 -4.205 -4.566 1.00 98.44 80 VAL A CA 1
ATOM 611 C C . VAL A 1 80 ? -0.491 -5.295 -3.581 1.00 98.44 80 VAL A C 1
ATOM 613 O O . VAL A 1 80 ? -1.366 -5.054 -2.752 1.00 98.44 80 VAL A O 1
ATOM 616 N N . ALA A 1 81 ? 0.074 -6.500 -3.694 1.00 97.25 81 ALA A N 1
ATOM 617 C CA . ALA A 1 81 ? -0.228 -7.587 -2.770 1.00 97.25 81 ALA A CA 1
ATOM 618 C C . ALA A 1 81 ? 0.309 -7.278 -1.367 1.00 97.25 81 ALA A C 1
ATOM 620 O O . ALA A 1 81 ? -0.456 -7.375 -0.412 1.00 97.25 81 ALA A O 1
ATOM 621 N N . ASP A 1 82 ? 1.558 -6.824 -1.274 1.00 97.69 82 ASP A N 1
ATOM 622 C CA . ASP A 1 82 ? 2.219 -6.471 -0.019 1.00 97.69 82 ASP A CA 1
ATOM 623 C C . ASP A 1 82 ? 1.454 -5.337 0.696 1.00 97.69 82 ASP A C 1
ATOM 625 O O . ASP A 1 82 ? 1.069 -5.498 1.849 1.00 97.69 82 ASP A O 1
ATOM 629 N N . ALA A 1 83 ? 1.065 -4.264 -0.008 1.00 97.81 83 ALA A N 1
ATOM 630 C CA . ALA A 1 83 ? 0.269 -3.175 0.577 1.00 97.81 83 ALA A CA 1
ATOM 631 C C . ALA A 1 83 ? -1.107 -3.643 1.095 1.00 97.81 83 ALA A C 1
ATOM 633 O O . ALA A 1 83 ? -1.611 -3.169 2.117 1.00 97.81 83 ALA A O 1
ATOM 634 N N . HIS A 1 84 ? -1.749 -4.585 0.394 1.00 97.69 84 HIS A N 1
ATOM 635 C CA . HIS A 1 84 ? -3.002 -5.177 0.861 1.00 97.69 84 HIS A CA 1
ATOM 636 C C . HIS A 1 84 ? -2.813 -6.074 2.089 1.00 97.69 84 HIS A C 1
ATOM 638 O O . HIS A 1 84 ? -3.694 -6.077 2.954 1.00 97.69 84 HIS A O 1
ATOM 644 N N . ASP A 1 85 ? -1.716 -6.824 2.154 1.00 96.81 85 ASP A N 1
ATOM 645 C CA . ASP A 1 85 ? -1.385 -7.691 3.283 1.00 96.81 85 ASP A CA 1
ATOM 646 C C . ASP A 1 85 ? -1.025 -6.859 4.523 1.00 96.81 85 ASP A C 1
ATOM 648 O O . ASP A 1 85 ? -1.558 -7.134 5.600 1.00 96.81 85 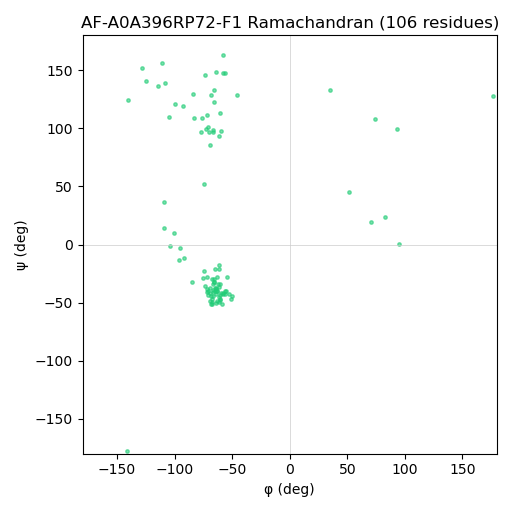ASP A O 1
ATOM 652 N N . ASP A 1 86 ? -0.257 -5.780 4.362 1.00 97.81 86 ASP A N 1
ATOM 653 C CA . ASP A 1 86 ? 0.066 -4.830 5.432 1.00 97.81 86 ASP A CA 1
ATOM 654 C C . ASP A 1 86 ? -1.206 -4.171 5.983 1.00 97.81 86 ASP A C 1
ATOM 656 O O . ASP A 1 86 ? -1.466 -4.187 7.189 1.00 97.81 86 ASP A O 1
ATOM 660 N N . PHE A 1 87 ? -2.086 -3.679 5.104 1.00 97.38 87 PHE A N 1
ATOM 661 C CA . PHE A 1 87 ? -3.382 -3.149 5.531 1.00 97.38 87 PHE A CA 1
ATOM 662 C C . PHE A 1 87 ? -4.228 -4.201 6.261 1.00 97.38 87 PHE A C 1
ATOM 664 O O . PHE A 1 87 ? -4.878 -3.901 7.265 1.00 97.38 87 PHE A O 1
ATOM 671 N N . ALA A 1 88 ? -4.248 -5.443 5.770 1.00 96.94 88 ALA A N 1
ATOM 672 C CA . ALA A 1 88 ? -4.982 -6.522 6.417 1.00 96.94 88 ALA A CA 1
ATOM 673 C C . ALA A 1 88 ? -4.407 -6.858 7.801 1.00 96.94 88 ALA A C 1
ATOM 675 O O . ALA A 1 88 ? -5.189 -7.117 8.718 1.00 96.94 88 ALA A O 1
ATOM 676 N N . GLN A 1 89 ? -3.084 -6.815 7.967 1.00 96.38 89 GLN A N 1
ATOM 677 C CA . GLN A 1 89 ? -2.412 -7.001 9.250 1.00 96.38 89 GLN A CA 1
ATOM 678 C C . GLN A 1 89 ? -2.790 -5.892 10.241 1.00 96.38 89 GLN A C 1
ATOM 680 O O . GLN A 1 89 ? -3.250 -6.192 11.343 1.00 96.38 89 GLN A O 1
ATOM 685 N N . GLU A 1 90 ? -2.717 -4.627 9.827 1.00 96.62 90 GLU A N 1
ATOM 686 C CA . GLU A 1 90 ? -3.109 -3.476 10.655 1.00 96.62 90 GLU A CA 1
ATOM 687 C C . GLU A 1 90 ? -4.591 -3.524 11.067 1.00 96.62 90 GLU A C 1
ATOM 689 O O . GLU A 1 90 ? -4.977 -3.104 12.161 1.00 96.62 90 GLU A O 1
ATOM 694 N N . MET A 1 91 ? -5.459 -4.052 10.198 1.00 96.12 91 MET A N 1
ATOM 695 C CA . MET A 1 91 ? -6.873 -4.266 10.520 1.00 96.12 91 MET A CA 1
ATOM 696 C C . MET A 1 91 ? -7.083 -5.451 11.469 1.00 96.12 91 MET A C 1
ATOM 698 O O . MET A 1 91 ? -7.933 -5.362 12.360 1.00 96.12 91 MET A O 1
ATOM 702 N N . ALA A 1 92 ? -6.290 -6.517 11.343 1.00 94.69 92 ALA A N 1
ATOM 703 C CA . ALA A 1 92 ? -6.326 -7.660 12.254 1.00 94.69 92 ALA A CA 1
ATOM 704 C C . ALA A 1 92 ? -5.947 -7.262 13.685 1.00 94.69 92 ALA A C 1
ATOM 706 O O . ALA A 1 92 ? -6.630 -7.664 14.627 1.00 94.69 92 ALA A O 1
ATOM 707 N N . GLU A 1 93 ? -4.952 -6.389 13.858 1.00 93.38 93 GLU A N 1
ATOM 708 C CA . GLU A 1 93 ? -4.575 -5.837 15.169 1.00 93.38 93 GLU A CA 1
ATOM 709 C C . GLU A 1 93 ? -5.703 -5.028 15.835 1.00 93.38 93 GLU A C 1
ATOM 711 O O . GLU A 1 93 ? -5.732 -4.873 17.056 1.00 93.38 93 GLU A O 1
ATOM 716 N N . LYS A 1 94 ? -6.677 -4.555 15.047 1.00 91.00 94 LYS A N 1
ATOM 717 C CA . LYS A 1 94 ? -7.869 -3.828 15.513 1.00 91.00 94 LYS A CA 1
ATOM 718 C C . LYS A 1 94 ? -9.123 -4.703 15.596 1.00 91.00 94 LYS A C 1
ATOM 720 O O . LYS A 1 94 ? -10.218 -4.178 15.796 1.00 91.00 94 LYS A O 1
ATOM 725 N N . GLY A 1 95 ? -8.977 -6.020 15.440 1.00 93.00 95 GLY A N 1
ATOM 726 C CA . GLY A 1 95 ? -10.074 -6.982 15.536 1.00 93.00 95 GLY A CA 1
ATOM 727 C C . GLY A 1 95 ? -10.901 -7.129 14.258 1.00 93.00 95 GLY A C 1
ATOM 728 O O . GLY A 1 95 ? -12.059 -7.536 14.335 1.00 93.00 95 GLY A O 1
ATOM 729 N N . PHE A 1 96 ? -10.343 -6.801 13.089 1.00 93.88 96 PHE A N 1
ATOM 730 C CA . PHE A 1 96 ? -11.003 -7.018 11.802 1.00 93.88 96 PHE A CA 1
ATOM 731 C C . PHE A 1 96 ? -10.284 -8.049 10.939 1.00 93.88 96 PHE A C 1
ATOM 733 O O . PHE A 1 96 ? -9.083 -7.979 10.712 1.00 93.88 96 PHE A O 1
ATOM 740 N N . ILE A 1 97 ? -11.049 -8.941 10.319 1.00 93.62 97 ILE A N 1
ATOM 741 C CA . ILE A 1 97 ? -10.563 -9.798 9.241 1.00 93.62 97 ILE A CA 1
ATOM 742 C C . ILE A 1 97 ? -10.857 -9.103 7.911 1.00 93.62 97 ILE A C 1
ATOM 744 O O . ILE A 1 97 ? -12.019 -8.892 7.558 1.00 93.62 97 ILE A O 1
ATOM 748 N N . VAL A 1 98 ? -9.822 -8.791 7.132 1.00 92.56 98 VAL A N 1
ATOM 749 C CA . VAL A 1 98 ? -9.964 -8.270 5.766 1.00 92.56 98 VAL A CA 1
ATOM 750 C C . VAL A 1 98 ? -9.762 -9.396 4.753 1.00 92.56 98 VAL A C 1
ATOM 752 O O . VAL A 1 98 ? -8.728 -10.051 4.717 1.00 92.56 98 VAL A O 1
ATOM 755 N N . ARG A 1 99 ? -10.768 -9.654 3.909 1.00 88.88 99 ARG A N 1
ATOM 756 C CA . ARG A 1 99 ? -10.711 -10.665 2.839 1.00 88.88 99 ARG A CA 1
ATOM 757 C C . ARG A 1 99 ? -11.394 -10.167 1.577 1.00 88.88 99 ARG A C 1
ATOM 759 O O . ARG A 1 99 ? -12.588 -9.867 1.596 1.00 88.88 99 ARG A O 1
ATOM 766 N N . ARG A 1 100 ? -10.665 -10.172 0.455 1.00 84.69 100 ARG A N 1
ATOM 767 C CA . ARG A 1 100 ? -11.182 -9.805 -0.881 1.00 84.69 100 ARG A CA 1
ATOM 768 C C . ARG A 1 100 ? -11.905 -8.444 -0.885 1.00 84.69 100 ARG A C 1
ATOM 770 O O . ARG A 1 100 ? -13.016 -8.342 -1.404 1.00 84.69 100 ARG A O 1
ATOM 777 N N . GLY A 1 101 ? -11.312 -7.432 -0.245 1.00 79.38 101 GLY A N 1
ATOM 778 C CA . GLY A 1 101 ? -11.885 -6.081 -0.157 1.00 79.38 101 GLY A CA 1
ATOM 779 C C . GLY A 1 101 ? -13.122 -5.965 0.740 1.00 79.38 101 GLY A C 1
ATOM 780 O O . GLY A 1 101 ? -13.907 -5.033 0.598 1.00 79.38 101 GLY A O 1
ATOM 781 N N . ARG A 1 102 ? -13.346 -6.926 1.643 1.00 83.56 102 ARG A N 1
ATOM 782 C CA . ARG A 1 102 ? -14.409 -6.875 2.655 1.00 83.56 102 ARG A CA 1
ATOM 783 C C . ARG A 1 102 ? -13.822 -7.050 4.042 1.00 83.56 102 ARG A C 1
ATOM 785 O O . ARG A 1 102 ? -12.923 -7.866 4.213 1.00 83.56 102 ARG A O 1
ATOM 792 N N . ALA A 1 103 ? -14.346 -6.302 5.005 1.00 83.94 103 ALA A N 1
ATOM 793 C CA . ALA A 1 103 ? -13.949 -6.376 6.405 1.00 83.94 103 ALA A CA 1
ATOM 794 C C . ALA A 1 103 ? -15.050 -7.029 7.244 1.00 83.94 103 ALA A C 1
ATOM 796 O O . ALA A 1 103 ? -16.231 -6.731 7.041 1.00 83.94 103 ALA A O 1
ATOM 797 N N . TYR A 1 104 ? -14.658 -7.889 8.175 1.00 86.75 104 TYR A N 1
ATOM 798 C CA . TYR A 1 104 ? -15.502 -8.603 9.137 1.00 86.75 104 TYR A CA 1
ATOM 799 C C . TYR A 1 104 ? -14.922 -8.370 10.531 1.00 86.75 104 TYR A C 1
ATOM 801 O O . TYR A 1 104 ? -13.719 -8.146 10.628 1.00 86.75 104 TYR A O 1
ATOM 809 N N . LEU A 1 105 ? -15.736 -8.401 11.584 1.00 82.81 105 LEU A N 1
ATOM 810 C CA . LEU A 1 105 ? -15.190 -8.436 12.942 1.00 82.81 105 LEU A CA 1
ATOM 811 C C . LEU A 1 105 ? -14.620 -9.834 13.220 1.00 82.81 105 LEU A C 1
ATOM 813 O O . LEU A 1 105 ? -15.137 -10.827 12.706 1.00 82.81 105 LEU A O 1
ATOM 817 N N . ASP A 1 106 ? -13.543 -9.914 13.994 1.00 78.19 106 ASP A N 1
ATOM 818 C CA . ASP A 1 106 ? -12.972 -11.193 14.410 1.00 78.19 106 ASP A CA 1
ATOM 819 C C . ASP A 1 106 ? -13.957 -11.936 15.327 1.00 78.19 106 ASP A C 1
ATOM 821 O O . ASP A 1 106 ? -14.410 -11.404 16.342 1.00 78.19 106 ASP A O 1
ATOM 825 N N . GLY A 1 107 ? -14.333 -13.153 14.931 1.00 69.56 107 GLY A N 1
ATOM 826 C CA . GLY A 1 107 ? -15.359 -13.958 15.601 1.00 69.56 107 GLY A CA 1
ATOM 827 C C . GLY A 1 107 ? -16.784 -13.850 15.036 1.00 69.56 107 GLY A C 1
ATOM 828 O O . GLY A 1 107 ? -17.666 -14.526 15.569 1.00 69.56 107 GLY A O 1
ATOM 829 N N . GLU A 1 108 ? -17.014 -13.060 13.976 1.00 59.72 108 GLU A N 1
ATOM 830 C CA . GLU A 1 108 ? -18.245 -13.108 13.151 1.00 59.72 108 GLU A CA 1
ATOM 831 C C . GLU A 1 108 ? -18.197 -14.159 12.027 1.00 59.72 108 GLU A C 1
ATOM 833 O O . GLU A 1 108 ? -17.110 -14.408 11.451 1.00 59.72 108 GLU A O 1
#